Protein AF-A0A944RP84-F1 (afdb_monomer)

Mean predicted aligned error: 8.02 Å

Nearest PDB structures (foldseek):
  8gym-assembly1_v2  TM=6.899E-01  e=6.344E+00  Tetrahymena thermophila SB210
  1lot-assembly1_A  TM=7.071E-01  e=6.344E+00  Homo sapiens

pLDDT: mean 74.87, std 15.0, range [36.5, 91.19]

Structure (mmCIF, N/CA/C/O backbone):
data_AF-A0A944RP84-F1
#
_entry.id   AF-A0A944RP84-F1
#
loop_
_atom_site.group_PDB
_atom_site.id
_atom_site.type_symbol
_atom_site.label_atom_id
_atom_site.label_alt_id
_atom_site.label_comp_id
_atom_site.label_asym_id
_atom_site.label_entity_id
_atom_site.label_seq_id
_atom_site.pdbx_PDB_ins_code
_atom_site.Cartn_x
_atom_site.Cartn_y
_atom_site.Cartn_z
_atom_site.occupancy
_atom_site.B_iso_or_equiv
_atom_site.auth_seq_id
_atom_site.auth_comp_id
_atom_site.auth_asym_id
_atom_site.auth_atom_id
_atom_site.pdbx_PDB_model_num
ATOM 1 N N . MET A 1 1 ? 20.998 -19.585 -11.693 1.00 36.50 1 MET A N 1
ATOM 2 C CA . MET A 1 1 ? 20.206 -18.464 -12.234 1.00 36.50 1 MET A CA 1
ATOM 3 C C . MET A 1 1 ? 19.141 -18.161 -11.197 1.00 36.50 1 MET A C 1
ATOM 5 O O . MET A 1 1 ? 18.168 -18.895 -11.116 1.00 36.50 1 MET A O 1
ATOM 9 N N . SER A 1 2 ? 19.423 -17.230 -10.281 1.00 44.59 2 SER A N 1
ATOM 10 C CA . SER A 1 2 ? 18.471 -16.889 -9.222 1.00 44.59 2 SER A CA 1
ATOM 11 C C . SER A 1 2 ? 17.400 -16.037 -9.877 1.00 44.59 2 SER A C 1
ATOM 13 O O . SER A 1 2 ? 17.654 -14.883 -10.209 1.00 44.59 2 SER A O 1
ATOM 15 N N . ILE A 1 3 ? 16.259 -16.653 -10.166 1.00 50.94 3 ILE A N 1
ATOM 16 C CA . ILE A 1 3 ? 15.024 -15.945 -10.469 1.00 50.94 3 ILE A CA 1
ATOM 17 C C . ILE A 1 3 ? 14.718 -15.085 -9.242 1.00 50.94 3 ILE A C 1
ATOM 19 O O . ILE A 1 3 ? 14.144 -15.558 -8.268 1.00 50.94 3 ILE A O 1
ATOM 23 N N . MET A 1 4 ? 15.219 -13.850 -9.219 1.00 53.25 4 MET A N 1
ATOM 24 C CA . MET A 1 4 ? 14.703 -12.856 -8.289 1.00 53.25 4 MET A CA 1
ATOM 25 C C . MET A 1 4 ? 13.217 -12.757 -8.623 1.00 53.25 4 MET A C 1
ATOM 27 O O . MET A 1 4 ? 12.897 -12.485 -9.780 1.00 53.25 4 MET A O 1
ATOM 31 N N . PRO A 1 5 ? 12.305 -13.100 -7.702 1.00 53.66 5 PRO A N 1
ATOM 32 C CA . PRO A 1 5 ? 10.899 -12.984 -8.006 1.00 53.66 5 PRO A CA 1
ATOM 33 C C . PRO A 1 5 ? 10.621 -11.489 -8.097 1.00 53.66 5 PRO A C 1
ATOM 35 O O . PRO A 1 5 ? 10.518 -10.816 -7.080 1.00 53.66 5 PRO A O 1
ATOM 38 N N . GLU A 1 6 ? 10.494 -10.976 -9.317 1.00 57.00 6 GLU A N 1
ATOM 39 C CA . GLU A 1 6 ? 10.141 -9.583 -9.635 1.00 57.00 6 GLU A CA 1
ATOM 40 C C . GLU A 1 6 ? 8.792 -9.142 -9.010 1.00 57.00 6 GLU A C 1
ATOM 42 O O . GLU A 1 6 ? 8.365 -8.013 -9.191 1.00 57.00 6 GLU A O 1
ATOM 47 N N . GLY A 1 7 ? 8.122 -10.007 -8.233 1.00 60.72 7 GLY A N 1
ATOM 48 C CA . GLY A 1 7 ? 6.908 -9.715 -7.469 1.00 60.72 7 GLY A CA 1
ATOM 49 C C . GLY A 1 7 ? 6.991 -9.992 -5.961 1.00 60.72 7 GLY A C 1
ATOM 50 O O . GLY A 1 7 ? 5.944 -10.056 -5.312 1.00 60.72 7 GLY A O 1
ATOM 51 N N . ASP A 1 8 ? 8.176 -10.202 -5.374 1.00 71.81 8 ASP A N 1
ATOM 52 C CA . ASP A 1 8 ? 8.296 -10.384 -3.913 1.00 71.81 8 ASP A CA 1
ATOM 53 C C . ASP A 1 8 ? 7.958 -9.095 -3.158 1.00 71.81 8 ASP A C 1
ATOM 55 O O . ASP A 1 8 ? 7.257 -9.119 -2.145 1.00 71.81 8 ASP A O 1
ATOM 59 N N . ASP A 1 9 ? 8.420 -7.964 -3.681 1.00 76.94 9 ASP A N 1
ATOM 60 C CA . ASP A 1 9 ? 8.226 -6.655 -3.066 1.00 76.94 9 ASP A CA 1
ATOM 61 C C . ASP A 1 9 ? 6.765 -6.202 -3.159 1.00 76.94 9 ASP A C 1
ATOM 63 O O . ASP A 1 9 ? 6.216 -5.718 -2.169 1.00 76.94 9 ASP A O 1
ATOM 67 N N . LEU A 1 10 ? 6.071 -6.522 -4.259 1.00 75.62 10 LEU A N 1
ATOM 68 C CA . LEU A 1 10 ? 4.623 -6.318 -4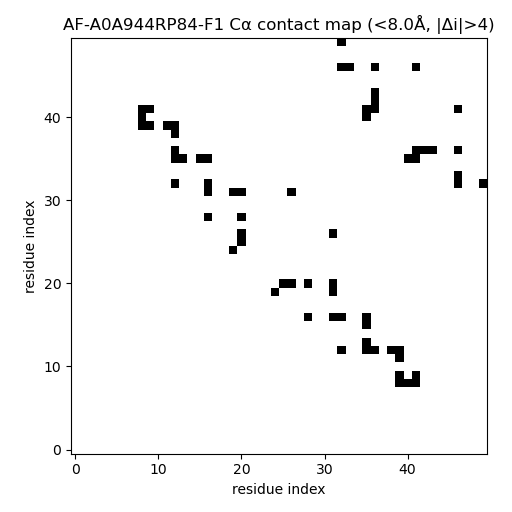.384 1.00 75.62 10 LEU A CA 1
ATOM 69 C C . LEU A 1 10 ? 3.844 -7.129 -3.340 1.00 75.62 10 LEU A C 1
ATOM 71 O O . LEU A 1 10 ? 2.958 -6.607 -2.662 1.00 75.62 10 LEU A O 1
ATOM 75 N N . ARG A 1 11 ? 4.188 -8.408 -3.148 1.00 80.62 11 ARG A N 1
ATOM 76 C CA . ARG A 1 11 ? 3.533 -9.245 -2.127 1.00 80.62 11 ARG A CA 1
ATOM 77 C C . ARG A 1 11 ? 3.779 -8.723 -0.715 1.00 80.62 11 ARG A C 1
ATOM 79 O O . ARG A 1 11 ? 2.860 -8.751 0.106 1.00 80.62 11 ARG A O 1
ATOM 86 N N . LYS A 1 12 ? 4.995 -8.253 -0.420 1.00 83.75 12 LYS A N 1
ATOM 87 C CA . LYS A 1 12 ? 5.325 -7.655 0.883 1.00 83.75 12 LYS A CA 1
ATOM 88 C C . LYS A 1 12 ? 4.569 -6.348 1.105 1.00 83.75 12 LYS A C 1
ATOM 90 O O . LYS A 1 12 ? 4.035 -6.162 2.196 1.00 83.75 12 LYS A O 1
ATOM 95 N N . ALA A 1 13 ? 4.452 -5.508 0.079 1.00 84.94 13 ALA A N 1
ATOM 96 C CA . ALA A 1 13 ? 3.664 -4.284 0.113 1.00 84.94 13 ALA A CA 1
ATOM 97 C C . ALA A 1 13 ? 2.183 -4.558 0.392 1.00 84.94 13 ALA A C 1
ATOM 99 O O . ALA A 1 13 ? 1.642 -4.015 1.350 1.00 84.94 13 ALA A O 1
ATOM 100 N N . ILE A 1 14 ? 1.543 -5.462 -0.360 1.00 82.44 14 ILE A N 1
ATOM 101 C CA . ILE A 1 14 ? 0.127 -5.828 -0.158 1.00 82.44 14 ILE A CA 1
ATOM 102 C C . ILE A 1 14 ? -0.110 -6.373 1.252 1.00 82.44 14 ILE A C 1
ATOM 104 O O . ILE A 1 14 ? -1.088 -6.011 1.918 1.00 82.44 14 ILE A O 1
ATOM 108 N N . LYS A 1 15 ? 0.791 -7.241 1.724 1.00 86.94 15 LYS A N 1
ATOM 109 C CA . LYS A 1 15 ? 0.711 -7.797 3.074 1.00 86.94 15 LYS A CA 1
ATOM 110 C C . LYS A 1 15 ? 0.814 -6.691 4.124 1.00 86.94 15 LYS A C 1
ATOM 112 O O . LYS A 1 15 ? -0.030 -6.627 5.012 1.00 86.94 15 LYS A O 1
ATOM 117 N N . TRP A 1 16 ? 1.781 -5.790 3.978 1.00 89.81 16 TRP A N 1
ATOM 118 C CA . TRP A 1 16 ? 1.962 -4.663 4.886 1.00 89.81 16 TRP A CA 1
ATOM 119 C C . TRP A 1 16 ? 0.758 -3.712 4.887 1.00 89.81 16 TRP A C 1
ATOM 121 O O . TRP A 1 16 ? 0.290 -3.341 5.958 1.00 89.81 16 TRP A O 1
ATOM 131 N N . ILE A 1 17 ? 0.203 -3.382 3.715 1.00 87.50 17 ILE A N 1
ATOM 132 C CA . ILE A 1 17 ? -1.014 -2.563 3.586 1.00 87.50 17 ILE 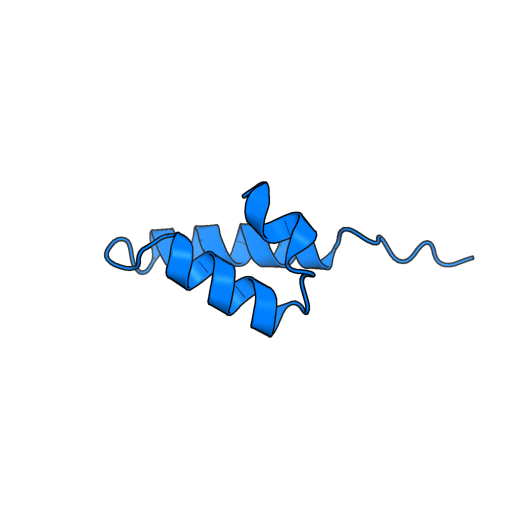A CA 1
ATOM 133 C C . ILE A 1 17 ? -2.182 -3.221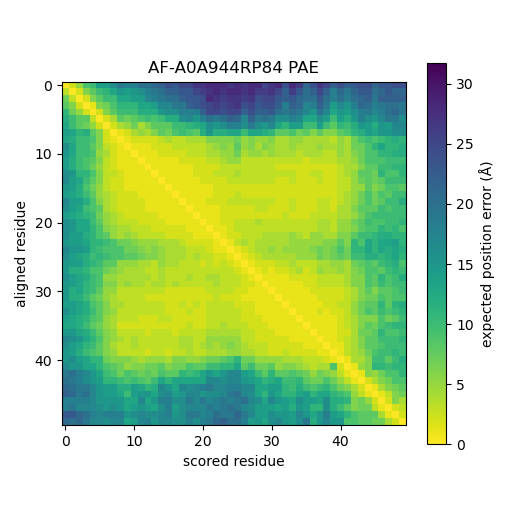 4.326 1.00 87.50 17 ILE A C 1
ATOM 135 O O . ILE A 1 17 ? -2.921 -2.544 5.037 1.00 87.50 17 ILE A O 1
ATOM 139 N N . SER A 1 18 ? -2.347 -4.538 4.180 1.00 86.94 18 SER A N 1
ATOM 140 C CA . SER A 1 18 ? -3.414 -5.283 4.860 1.00 86.94 18 SER A CA 1
ATOM 141 C C . SER A 1 18 ? -3.238 -5.264 6.380 1.00 86.94 18 SER A C 1
ATOM 143 O O . SER A 1 18 ? -4.204 -5.024 7.099 1.00 86.94 18 SER A O 1
ATOM 145 N N . GLU A 1 19 ? -2.011 -5.457 6.869 1.00 91.19 19 GLU A N 1
ATOM 146 C CA . GLU A 1 19 ? -1.696 -5.382 8.301 1.00 91.19 19 GLU A CA 1
ATOM 147 C C . GLU A 1 19 ? -1.892 -3.970 8.866 1.00 91.19 19 GLU A C 1
ATOM 149 O O . GLU A 1 19 ? -2.428 -3.814 9.962 1.00 91.19 19 GLU A O 1
ATOM 154 N N . GLU A 1 20 ? -1.490 -2.929 8.136 1.00 90.62 20 GLU A N 1
ATOM 155 C CA . GLU A 1 20 ? -1.689 -1.549 8.581 1.00 90.62 20 GLU A CA 1
ATOM 156 C C . GLU A 1 20 ? -3.145 -1.123 8.540 1.00 90.62 20 GLU A C 1
ATOM 158 O O . GLU A 1 20 ? -3.579 -0.392 9.421 1.00 90.62 20 GLU A O 1
ATOM 163 N N . ARG A 1 21 ? -3.923 -1.610 7.576 1.00 86.69 21 ARG A N 1
ATOM 164 C CA . ARG A 1 21 ? -5.364 -1.367 7.534 1.00 86.69 21 ARG A CA 1
ATOM 165 C C 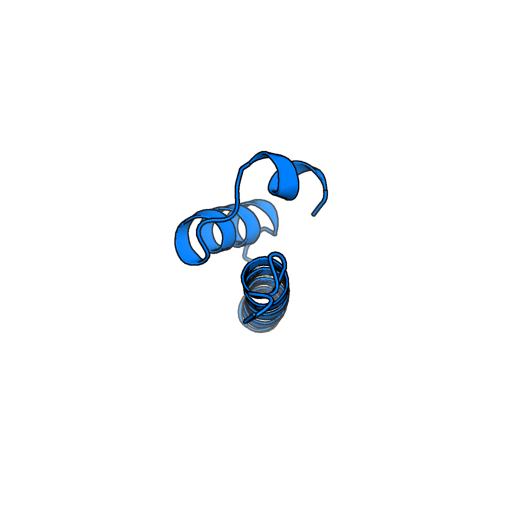. ARG A 1 21 ? -6.098 -2.065 8.682 1.00 86.69 21 ARG A C 1
ATOM 167 O O . ARG A 1 21 ? -7.087 -1.529 9.169 1.00 86.69 21 ARG A O 1
ATOM 174 N N . ASP A 1 22 ? -5.619 -3.230 9.115 1.00 87.56 22 ASP A N 1
ATOM 175 C CA . ASP A 1 22 ? -6.163 -3.944 10.276 1.00 87.56 22 ASP A CA 1
ATOM 176 C C . ASP A 1 22 ? -5.831 -3.218 11.591 1.00 87.56 22 ASP A C 1
ATOM 178 O O . ASP A 1 22 ? -6.701 -3.008 12.435 1.00 87.56 22 ASP A O 1
ATOM 182 N N . LYS A 1 23 ? -4.589 -2.735 11.729 1.00 88.12 23 LYS A N 1
ATOM 183 C CA . LYS A 1 23 ? -4.155 -1.941 12.892 1.00 88.12 23 LYS A CA 1
ATOM 184 C C . LYS A 1 23 ? -4.770 -0.546 12.929 1.00 88.12 23 LYS A C 1
ATOM 186 O O . LYS A 1 23 ? -5.058 -0.028 14.004 1.00 88.12 23 LYS A O 1
ATOM 191 N N . ASN A 1 24 ? -4.930 0.071 11.764 1.00 85.75 24 ASN A N 1
ATOM 192 C CA . ASN A 1 24 ? -5.329 1.458 11.596 1.00 85.75 24 ASN A CA 1
ATOM 193 C C . ASN A 1 24 ? -6.426 1.567 10.520 1.00 85.75 24 ASN A C 1
ATOM 195 O O . ASN A 1 24 ? -6.166 2.044 9.412 1.00 85.75 24 ASN A O 1
ATOM 199 N N . PRO A 1 25 ? -7.674 1.179 10.840 1.00 82.56 25 PRO A N 1
ATOM 200 C CA . PRO A 1 25 ? -8.789 1.233 9.889 1.00 82.56 25 PRO A CA 1
ATOM 201 C C . PRO A 1 25 ? -9.165 2.663 9.469 1.00 82.56 25 PRO A C 1
ATOM 203 O O . PRO A 1 25 ? -9.859 2.849 8.474 1.00 82.56 25 PRO A O 1
ATOM 206 N N . ASP A 1 26 ? -8.696 3.669 10.212 1.00 89.12 26 ASP A N 1
ATOM 207 C CA . ASP A 1 26 ? -8.889 5.094 9.919 1.00 89.12 26 ASP A CA 1
ATOM 208 C C . ASP A 1 26 ? -7.951 5.599 8.804 1.00 89.12 26 ASP A C 1
ATOM 210 O O . ASP A 1 26 ? -8.191 6.639 8.184 1.00 89.12 26 ASP A O 1
ATOM 214 N N . ILE A 1 27 ? -6.864 4.867 8.517 1.00 86.31 27 ILE A N 1
ATOM 215 C CA . ILE A 1 27 ? -5.930 5.244 7.457 1.00 86.31 27 ILE A CA 1
ATOM 216 C C . ILE A 1 27 ? -6.517 4.845 6.106 1.00 86.31 27 ILE A C 1
ATOM 218 O O . ILE A 1 27 ? -6.855 3.692 5.845 1.00 86.31 27 ILE A O 1
ATOM 222 N N . LYS A 1 28 ? -6.581 5.821 5.200 1.00 87.31 28 LYS A N 1
ATOM 223 C CA . LYS A 1 28 ? -7.020 5.584 3.830 1.00 87.31 28 LYS A CA 1
ATOM 224 C C . LYS A 1 28 ? -6.059 4.668 3.075 1.00 87.31 28 LYS A C 1
ATOM 226 O O . LYS A 1 28 ? -4.842 4.842 3.131 1.00 87.31 28 LYS A O 1
ATOM 231 N N . LEU A 1 29 ? -6.633 3.775 2.273 1.00 82.81 29 LEU A N 1
ATOM 232 C CA . LEU A 1 29 ? -5.900 2.830 1.434 1.00 82.81 29 LEU A CA 1
ATOM 233 C C . LEU A 1 29 ? -4.885 3.526 0.509 1.00 82.81 29 LEU A C 1
ATOM 235 O O . LEU A 1 29 ? -3.735 3.118 0.472 1.00 82.81 29 LEU A O 1
ATOM 239 N N . GLU A 1 30 ? -5.271 4.630 -0.135 1.00 82.81 30 GLU A N 1
ATOM 240 C CA . GLU A 1 30 ? -4.401 5.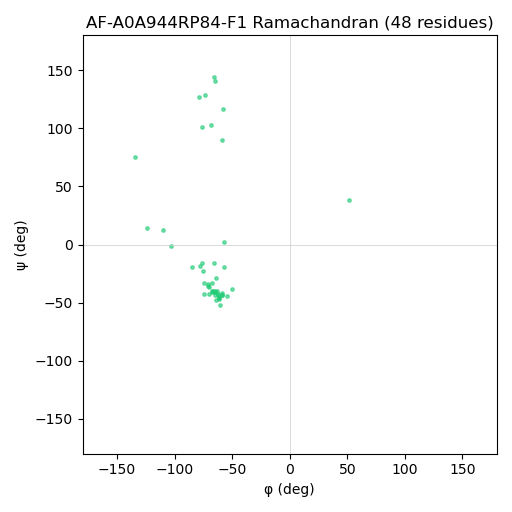500 -0.955 1.00 82.81 30 GLU A CA 1
ATOM 241 C C . GLU A 1 30 ? -3.099 5.909 -0.239 1.00 82.81 30 GLU A C 1
ATOM 243 O O . GLU A 1 30 ? -2.027 5.931 -0.843 1.00 82.81 30 GLU A O 1
ATOM 248 N N . LYS A 1 31 ? -3.166 6.183 1.069 1.00 86.69 31 LYS A N 1
ATOM 249 C CA . LYS A 1 31 ? -1.999 6.563 1.869 1.00 86.69 31 LYS A CA 1
ATOM 250 C C . LYS A 1 31 ? -1.108 5.356 2.153 1.00 86.69 31 LYS A C 1
ATOM 252 O O . LYS A 1 31 ? 0.106 5.469 2.043 1.00 86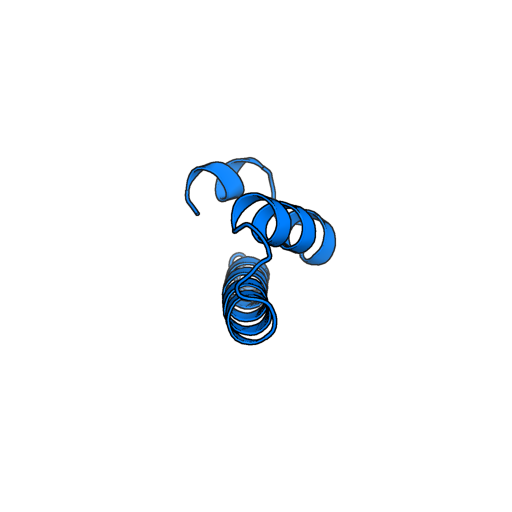.69 31 LYS A O 1
ATOM 257 N N . LEU A 1 32 ? -1.706 4.210 2.483 1.00 87.00 32 LEU A N 1
ATOM 258 C CA . LEU A 1 32 ? -0.969 2.962 2.704 1.00 87.00 32 LEU A CA 1
ATOM 259 C C . LEU A 1 32 ? -0.296 2.474 1.421 1.00 87.00 32 LEU A C 1
ATOM 261 O O . LEU A 1 32 ? 0.845 2.038 1.467 1.00 87.00 32 LEU A O 1
ATOM 265 N N . ILE A 1 33 ? -0.974 2.584 0.280 1.00 82.38 33 ILE A N 1
ATOM 266 C CA . ILE A 1 33 ? -0.429 2.227 -1.029 1.00 82.38 33 ILE A CA 1
ATOM 267 C C . ILE A 1 33 ? 0.789 3.101 -1.362 1.00 82.38 33 ILE A C 1
ATOM 269 O O . ILE A 1 33 ? 1.819 2.572 -1.766 1.00 82.38 33 ILE A O 1
ATOM 273 N N . ASN A 1 34 ? 0.706 4.417 -1.142 1.00 84.44 34 ASN A N 1
ATOM 274 C CA . ASN A 1 34 ? 1.823 5.333 -1.390 1.00 84.44 34 ASN A CA 1
ATOM 275 C C . ASN A 1 34 ? 3.020 5.039 -0.464 1.00 84.44 34 ASN A C 1
ATOM 277 O O . ASN A 1 34 ? 4.142 4.859 -0.932 1.00 84.44 34 ASN A O 1
ATOM 281 N N . GLU A 1 35 ? 2.771 4.875 0.840 1.00 87.62 35 GLU A N 1
ATOM 282 C CA . GLU A 1 35 ? 3.805 4.488 1.811 1.00 87.62 35 GLU A CA 1
ATOM 283 C C . GLU A 1 35 ? 4.449 3.142 1.457 1.00 87.62 35 GLU A C 1
ATOM 285 O O . GLU A 1 35 ? 5.668 2.993 1.532 1.00 87.62 35 GLU A O 1
ATOM 290 N N . ALA A 1 36 ? 3.647 2.162 1.036 1.00 85.75 36 ALA A N 1
ATOM 291 C CA . ALA A 1 36 ? 4.147 0.869 0.599 1.00 85.75 36 ALA A CA 1
ATOM 292 C C . ALA A 1 36 ? 4.968 0.990 -0.690 1.00 85.75 36 ALA A C 1
ATOM 294 O O . ALA A 1 36 ? 6.014 0.358 -0.795 1.00 85.75 36 ALA A O 1
ATOM 295 N N . GLY A 1 37 ? 4.550 1.828 -1.639 1.00 81.75 37 GLY A N 1
ATOM 296 C CA . GLY A 1 3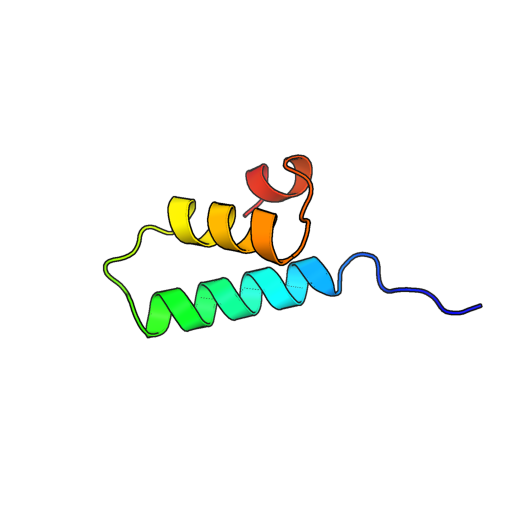7 ? 5.297 2.073 -2.868 1.00 81.75 37 GLY A CA 1
ATOM 297 C C . GLY A 1 37 ? 6.670 2.684 -2.610 1.00 81.75 37 G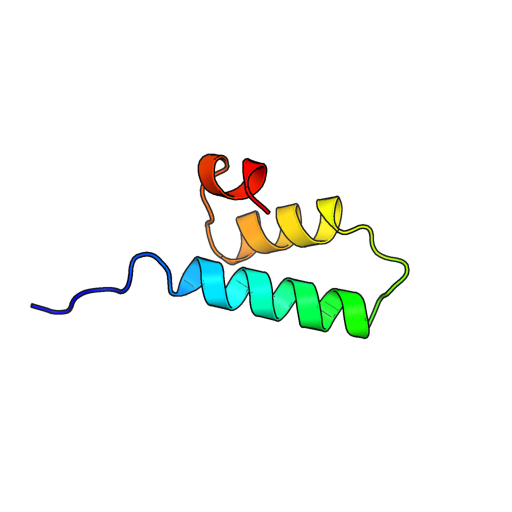LY A C 1
ATOM 298 O O . GLY A 1 37 ? 7.657 2.203 -3.155 1.00 81.75 37 GLY A O 1
ATOM 299 N N . ILE A 1 38 ? 6.763 3.655 -1.698 1.00 83.19 38 ILE A N 1
ATOM 300 C CA . ILE A 1 38 ? 8.048 4.240 -1.282 1.00 83.19 38 ILE A CA 1
ATOM 301 C C . ILE A 1 38 ? 8.891 3.216 -0.505 1.00 83.19 38 ILE A C 1
ATOM 303 O O . ILE A 1 38 ? 10.104 3.145 -0.674 1.00 83.19 38 ILE A O 1
ATOM 307 N N . ARG A 1 39 ? 8.263 2.417 0.364 1.00 84.06 39 ARG A N 1
ATOM 308 C CA . ARG A 1 39 ? 8.955 1.465 1.247 1.00 84.06 39 ARG A CA 1
ATOM 309 C C . ARG A 1 39 ? 9.483 0.226 0.528 1.00 84.06 39 ARG A C 1
ATOM 311 O O . ARG A 1 39 ? 10.487 -0.336 0.962 1.00 84.06 39 ARG A O 1
ATOM 318 N N . PHE A 1 40 ? 8.773 -0.226 -0.497 1.00 83.56 40 PHE A N 1
ATOM 319 C CA . PHE A 1 40 ? 9.075 -1.437 -1.258 1.00 83.56 40 PHE A CA 1
ATOM 320 C C . PHE A 1 40 ? 9.550 -1.126 -2.686 1.00 83.56 40 PHE A C 1
ATOM 322 O O . PHE A 1 40 ? 9.623 -2.043 -3.497 1.00 83.56 40 PHE A O 1
ATOM 329 N N . ASP A 1 41 ? 9.874 0.141 -2.985 1.00 77.88 41 ASP A N 1
ATOM 330 C CA . ASP A 1 41 ? 10.327 0.612 -4.305 1.00 77.88 41 ASP A CA 1
ATOM 331 C C . ASP A 1 41 ? 9.385 0.170 -5.446 1.00 77.88 41 ASP A C 1
ATOM 333 O O . ASP A 1 41 ? 9.811 -0.197 -6.544 1.00 77.88 41 ASP A O 1
ATOM 337 N N . LEU A 1 42 ? 8.068 0.177 -5.185 1.00 70.88 42 LEU A N 1
ATOM 338 C CA . LEU A 1 42 ? 7.101 -0.214 -6.206 1.00 70.88 42 LEU A CA 1
ATOM 339 C C . LEU A 1 42 ? 6.982 0.887 -7.259 1.00 70.88 42 LEU A C 1
ATOM 341 O O . LEU A 1 42 ? 6.725 2.047 -6.917 1.00 70.88 42 LEU A O 1
ATOM 345 N N . PRO A 1 43 ? 7.110 0.543 -8.549 1.00 61.19 43 PRO A N 1
ATOM 346 C CA . PRO A 1 43 ? 6.908 1.505 -9.609 1.00 61.19 43 PRO A CA 1
ATOM 347 C C . PRO A 1 43 ? 5.438 1.963 -9.639 1.00 61.19 43 PRO A C 1
ATOM 349 O O . PRO A 1 43 ? 4.532 1.148 -9.454 1.00 61.19 43 PRO A O 1
ATOM 352 N N . PRO A 1 44 ? 5.175 3.246 -9.958 1.00 57.31 44 PRO A N 1
ATOM 353 C CA . PRO A 1 44 ? 3.825 3.816 -10.011 1.00 57.31 44 PRO A CA 1
ATOM 354 C C . PRO A 1 44 ? 2.875 3.089 -10.981 1.00 57.31 44 PRO A C 1
ATOM 356 O O . PRO A 1 44 ? 1.661 3.192 -10.847 1.00 57.31 44 PRO A O 1
ATOM 359 N N . ASN A 1 45 ? 3.420 2.322 -11.932 1.00 57.00 45 ASN A N 1
ATOM 360 C CA . ASN A 1 45 ? 2.649 1.477 -12.848 1.00 57.00 45 ASN A CA 1
ATOM 361 C C . ASN A 1 45 ? 1.885 0.338 -12.147 1.00 57.00 45 ASN A C 1
ATOM 363 O O . ASN A 1 45 ? 0.848 -0.075 -12.654 1.00 57.00 45 ASN A O 1
ATOM 367 N N . ASP A 1 46 ? 2.372 -0.162 -11.007 1.00 54.66 46 ASP A N 1
ATOM 368 C CA . ASP A 1 46 ? 1.682 -1.192 -10.208 1.00 54.66 46 ASP A CA 1
ATOM 369 C C . ASP A 1 46 ? 0.655 -0.578 -9.244 1.00 54.66 46 ASP A C 1
ATOM 371 O O . ASP A 1 46 ? -0.262 -1.243 -8.770 1.00 54.66 46 ASP A O 1
ATOM 375 N N . THR A 1 47 ? 0.794 0.717 -8.959 1.00 51.22 47 THR A N 1
ATOM 376 C CA . THR A 1 47 ? -0.032 1.452 -7.994 1.00 51.22 47 THR A CA 1
ATOM 377 C C . THR A 1 47 ? -1.429 1.763 -8.531 1.00 51.22 47 THR A C 1
ATOM 379 O O . THR A 1 47 ? -2.352 1.943 -7.748 1.00 51.22 47 THR A O 1
ATOM 382 N N . ASP A 1 48 ? -1.593 1.787 -9.856 1.00 55.12 48 ASP A N 1
ATOM 383 C CA . ASP A 1 48 ? -2.882 1.986 -10.538 1.00 55.12 48 ASP A CA 1
ATOM 384 C C . ASP A 1 48 ? -3.763 0.714 -10.516 1.00 55.12 48 ASP A C 1
ATOM 386 O O . ASP A 1 48 ? -4.966 0.779 -10.754 1.00 55.12 48 ASP A O 1
ATOM 390 N N . PHE A 1 49 ? -3.174 -0.452 -10.208 1.00 52.06 49 PHE A N 1
ATOM 391 C CA . PHE A 1 49 ? -3.844 -1.762 -10.197 1.00 52.06 49 PHE A CA 1
ATOM 392 C C . PHE A 1 49 ? -4.201 -2.291 -8.791 1.00 52.06 49 PHE A C 1
ATOM 394 O O . PHE A 1 49 ? -4.785 -3.377 -8.692 1.00 52.06 49 PHE A O 1
A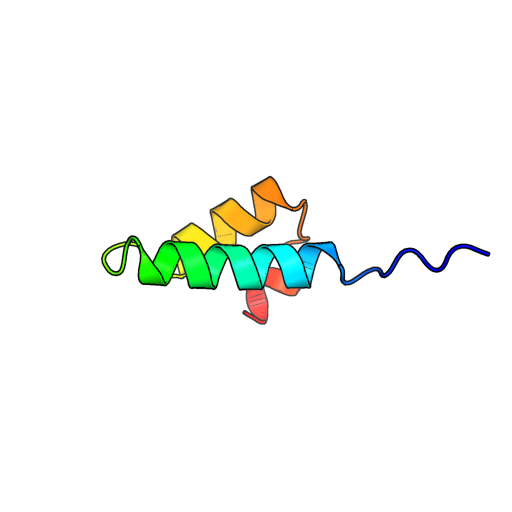TOM 401 N N . LEU A 1 50 ? -3.856 -1.556 -7.724 1.00 54.72 50 LEU A N 1
ATOM 402 C CA . LEU A 1 50 ? -4.121 -1.891 -6.311 1.00 54.72 50 LEU A CA 1
ATOM 403 C C . LEU A 1 50 ? -5.360 -1.173 -5.762 1.00 54.72 50 LEU A C 1
ATOM 405 O O . LEU A 1 50 ? -6.141 -1.845 -5.047 1.00 54.72 50 LEU A O 1
#

Solvent-accessible surface area (backbone atoms only — not comparable to full-atom values): 3059 Å² total; per-residue (Å²): 132,83,78,71,64,93,55,54,46,58,54,51,29,54,51,49,40,52,52,47,39,70,77,36,71,86,55,54,64,75,56,39,52,52,52,29,25,70,73,44,70,49,57,72,81,60,62,82,79,112

Foldseek 3Di:
DPPPPPCPLVVVLVVQLVVCCVVCVVDDSLVSLVVSCVVSVPDVVVSVVD

Sequence (50 aa):
MSIMPEGDDLRKAIKWISEERDKNPDIKLEKLINEAGIRFDLPPNDTDFL

Radius of gyration: 11.62 Å; Cα contacts (8 Å, |Δi|>4): 34; chains: 1; bounding box: 29×25×26 Å

Secondary structure (DSSP, 8-state):
-----TTHHHHHHHHHHHHHHHH-TTS-HHHHHHHHHHHTT--HHHHTT-